Protein AF-A0A3M0RW94-F1 (afdb_monomer_lite)

Secondary structure (DSSP, 8-state):
-EEEEEEE-EEEEETTEEEEE-TT-EEE--TT---EEE-SS-EEEEEE--

Radius of gyration: 10.38 Å; chains: 1; bounding box: 28×14×26 Å

Sequence (50 aa):
ELYYVIEGTLTVTVDNKVYTAHPGDSVFFPKGAKIAFGSPDKMKAFYATY

Structure (mmCIF, N/CA/C/O backbone):
data_AF-A0A3M0RW94-F1
#
_entry.id   AF-A0A3M0RW94-F1
#
loop_
_atom_site.group_PDB
_atom_site.id
_atom_site.type_symbol
_atom_site.label_atom_id
_atom_site.label_alt_id
_atom_site.label_comp_id
_atom_site.label_asym_id
_atom_site.label_entity_id
_atom_site.label_seq_id
_atom_site.pdbx_PDB_ins_code
_atom_site.Cartn_x
_atom_site.Cartn_y
_atom_site.Cartn_z
_atom_site.occupancy
_atom_site.B_iso_or_equiv
_atom_site.auth_seq_id
_atom_site.auth_comp_id
_atom_site.auth_asym_id
_atom_site.auth_atom_id
_atom_site.pdbx_PDB_model_num
ATOM 1 N N . GLU A 1 1 ? -12.407 -0.574 0.254 1.00 94.31 1 GLU A N 1
ATOM 2 C CA . GLU A 1 1 ? -11.877 -0.332 -1.107 1.00 94.31 1 GLU A CA 1
ATOM 3 C C . GLU A 1 1 ? -10.904 -1.450 -1.489 1.00 94.31 1 GLU A C 1
ATOM 5 O O . GLU A 1 1 ? -10.415 -2.131 -0.590 1.00 94.31 1 GLU A O 1
ATOM 10 N N . LEU A 1 2 ? -10.680 -1.691 -2.782 1.00 96.88 2 LEU A N 1
ATOM 11 C CA . LEU A 1 2 ? -9.829 -2.763 -3.317 1.00 96.88 2 LEU A CA 1
ATOM 12 C C . LEU A 1 2 ? -8.775 -2.176 -4.262 1.00 96.88 2 LEU A C 1
ATOM 14 O O . LEU A 1 2 ? -9.116 -1.382 -5.139 1.00 96.88 2 LEU A O 1
ATOM 18 N N . TYR A 1 3 ? -7.528 -2.619 -4.111 1.00 97.88 3 TYR A N 1
ATOM 19 C CA . TYR A 1 3 ? -6.417 -2.306 -5.006 1.00 97.88 3 TYR A CA 1
ATOM 20 C C . TYR A 1 3 ? -5.899 -3.577 -5.674 1.00 97.88 3 TYR A C 1
ATOM 22 O O . TYR A 1 3 ? -5.676 -4.575 -4.993 1.00 97.88 3 TYR A O 1
ATOM 30 N N . TYR A 1 4 ? -5.660 -3.523 -6.982 1.00 98.44 4 TYR A N 1
ATOM 31 C CA . TYR A 1 4 ? -4.899 -4.538 -7.713 1.00 98.44 4 TYR A CA 1
ATOM 32 C C . TYR A 1 4 ? -3.633 -3.900 -8.271 1.00 98.44 4 TYR A C 1
ATOM 34 O O . TYR A 1 4 ? -3.715 -3.026 -9.139 1.00 98.44 4 TYR A O 1
ATOM 42 N N . VAL A 1 5 ? -2.472 -4.292 -7.749 1.00 98.44 5 VAL A N 1
ATOM 43 C CA . VAL A 1 5 ? -1.189 -3.670 -8.097 1.00 98.44 5 VAL A CA 1
ATOM 44 C C . VAL A 1 5 ? -0.759 -4.142 -9.486 1.00 98.44 5 VAL A C 1
ATOM 46 O O . VAL A 1 5 ? -0.712 -5.339 -9.759 1.00 98.44 5 VAL A O 1
ATOM 49 N N . ILE A 1 6 ? -0.433 -3.201 -10.372 1.00 98.44 6 ILE A N 1
ATOM 50 C CA . ILE A 1 6 ? 0.020 -3.491 -11.744 1.00 98.44 6 ILE A CA 1
ATOM 51 C C . ILE A 1 6 ? 1.476 -3.089 -11.985 1.00 98.44 6 ILE A C 1
ATOM 53 O O . ILE A 1 6 ? 2.082 -3.542 -12.951 1.00 98.44 6 ILE A O 1
ATOM 57 N N . GLU A 1 7 ? 2.051 -2.243 -11.128 1.00 98.44 7 GLU A N 1
ATOM 58 C CA . GLU A 1 7 ? 3.435 -1.789 -11.252 1.00 98.44 7 GLU A CA 1
ATOM 59 C C . GLU A 1 7 ? 3.984 -1.321 -9.899 1.00 98.44 7 GLU A C 1
ATOM 61 O O . GLU A 1 7 ? 3.304 -0.586 -9.181 1.00 98.44 7 GLU A O 1
ATOM 66 N N . GLY A 1 8 ? 5.230 -1.709 -9.605 1.00 98.12 8 GLY A N 1
ATOM 67 C CA . GLY A 1 8 ? 5.985 -1.305 -8.416 1.00 98.12 8 GLY A CA 1
ATOM 68 C C . GLY A 1 8 ? 5.382 -1.768 -7.090 1.00 98.12 8 GLY A C 1
ATOM 69 O O . GLY A 1 8 ? 4.781 -2.841 -7.047 1.00 98.12 8 GLY A O 1
ATOM 70 N N . THR A 1 9 ? 5.581 -1.004 -6.012 1.00 98.50 9 THR A N 1
ATOM 71 C CA . THR A 1 9 ? 5.380 -1.520 -4.648 1.00 98.50 9 THR A CA 1
ATOM 72 C C . THR A 1 9 ? 4.355 -0.709 -3.857 1.00 98.50 9 THR A C 1
ATOM 74 O O . THR A 1 9 ? 4.536 0.489 -3.640 1.00 98.50 9 THR A O 1
ATOM 77 N N . LEU A 1 10 ? 3.305 -1.362 -3.351 1.00 98.19 10 LEU A N 1
ATOM 78 C CA . LEU A 1 10 ? 2.381 -0.773 -2.377 1.00 98.19 10 LEU A CA 1
ATOM 79 C C . LEU A 1 10 ? 2.780 -1.208 -0.964 1.00 98.19 10 LEU A C 1
ATOM 81 O O . LEU A 1 10 ? 2.808 -2.403 -0.677 1.00 98.19 10 LEU A O 1
ATOM 85 N N . THR A 1 11 ? 3.020 -0.256 -0.063 1.00 98.31 11 THR A N 1
ATOM 86 C CA . THR A 1 11 ? 3.139 -0.538 1.371 1.00 98.31 11 THR A CA 1
ATOM 87 C C . THR A 1 11 ? 1.927 -0.021 2.133 1.00 98.31 11 THR A C 1
ATOM 89 O O . THR A 1 11 ? 1.391 1.053 1.854 1.00 98.31 11 THR A O 1
ATOM 92 N N . VAL A 1 12 ? 1.477 -0.809 3.104 1.00 97.31 12 VAL A N 1
ATOM 93 C CA . VAL A 1 12 ? 0.360 -0.470 3.983 1.00 97.31 12 VAL A CA 1
ATOM 94 C C . VAL A 1 12 ? 0.800 -0.677 5.417 1.00 97.31 12 VAL A C 1
ATOM 96 O O . VAL A 1 12 ? 1.139 -1.792 5.813 1.00 97.31 12 VAL A O 1
ATOM 99 N N . THR A 1 13 ? 0.756 0.384 6.209 1.00 97.75 13 THR A N 1
ATOM 100 C CA . THR A 1 13 ? 1.016 0.300 7.644 1.00 97.75 13 THR A CA 1
ATOM 101 C C . THR A 1 13 ? -0.298 0.152 8.400 1.00 97.75 13 THR A C 1
ATOM 103 O O . THR A 1 13 ? -1.183 1.000 8.274 1.00 97.75 13 THR A O 1
ATOM 106 N N . VAL A 1 14 ? -0.404 -0.909 9.202 1.00 95.38 14 VAL A N 1
ATOM 107 C CA . VAL A 1 14 ? -1.526 -1.196 10.109 1.00 95.38 14 VAL A CA 1
ATOM 108 C C . VAL A 1 14 ? -0.944 -1.565 11.467 1.00 95.38 14 VAL A C 1
ATOM 110 O O . V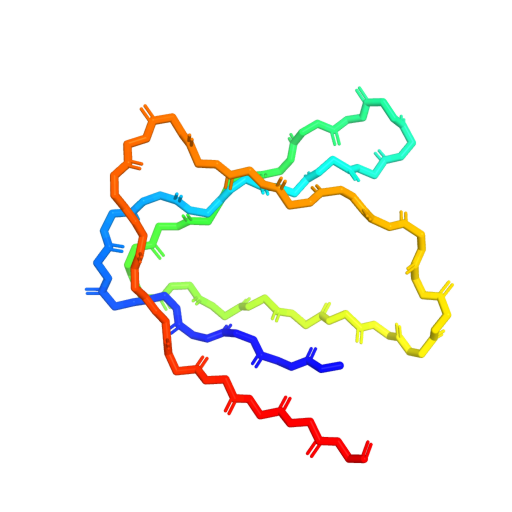AL A 1 14 ? -0.102 -2.457 11.536 1.00 95.38 14 VAL A O 1
ATOM 113 N N . ASP A 1 15 ? -1.348 -0.871 12.533 1.00 94.25 15 ASP A N 1
ATOM 114 C CA . ASP A 1 15 ? -0.889 -1.128 13.909 1.00 94.25 15 ASP A CA 1
ATOM 115 C C . ASP A 1 15 ? 0.644 -1.290 14.027 1.00 94.25 15 ASP A C 1
ATOM 117 O O . ASP A 1 15 ? 1.156 -2.264 14.576 1.00 94.25 15 ASP A O 1
ATOM 121 N N . ASN A 1 16 ? 1.393 -0.337 13.456 1.00 93.94 16 ASN A N 1
ATOM 122 C CA . ASN A 1 16 ? 2.866 -0.308 13.377 1.00 93.94 16 ASN A CA 1
ATOM 123 C C . ASN A 1 16 ? 3.525 -1.457 12.593 1.00 93.94 16 ASN A C 1
ATOM 125 O O . ASN A 1 16 ? 4.753 -1.551 12.561 1.00 93.94 16 ASN A O 1
ATOM 129 N N . LYS A 1 17 ? 2.747 -2.301 11.916 1.00 96.69 17 LYS A N 1
ATOM 130 C CA . LYS A 1 17 ? 3.261 -3.325 11.011 1.00 96.69 17 LYS A CA 1
ATOM 131 C C . LYS A 1 17 ? 3.082 -2.896 9.565 1.00 96.69 17 LYS A C 1
ATOM 133 O O . LYS A 1 17 ? 1.997 -2.493 9.156 1.00 96.69 17 LYS A O 1
ATOM 138 N N . VAL A 1 18 ? 4.151 -3.031 8.788 1.00 97.75 18 VAL A N 1
ATOM 139 C CA . VAL A 1 18 ? 4.138 -2.774 7.349 1.00 97.75 18 VAL A CA 1
ATOM 140 C C . VAL A 1 18 ? 3.848 -4.074 6.607 1.00 97.75 18 VAL A C 1
ATOM 142 O O . VAL A 1 18 ? 4.505 -5.092 6.830 1.00 97.75 18 VAL A O 1
ATOM 145 N N . TYR A 1 19 ? 2.861 -4.023 5.724 1.00 97.25 19 TYR A N 1
ATOM 146 C CA . TYR A 1 19 ? 2.562 -5.042 4.729 1.00 97.25 19 TYR A CA 1
ATOM 147 C C . TYR A 1 19 ? 2.959 -4.515 3.355 1.00 97.25 19 TYR A C 1
ATOM 149 O O . TYR A 1 19 ? 2.779 -3.330 3.078 1.00 97.25 19 TYR A O 1
ATOM 157 N N . THR A 1 20 ? 3.470 -5.393 2.499 1.00 98.12 20 THR A N 1
ATOM 158 C CA . THR A 1 20 ? 3.954 -5.030 1.165 1.00 98.12 20 THR A CA 1
ATOM 159 C C . THR A 1 20 ? 3.24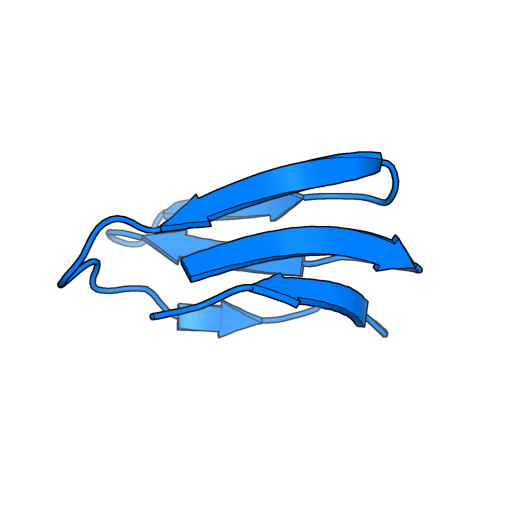4 -5.874 0.119 1.00 98.12 20 THR A C 1
ATOM 161 O O . THR A 1 20 ? 3.199 -7.095 0.254 1.00 98.12 20 THR A O 1
ATOM 164 N N . ALA A 1 21 ? 2.710 -5.218 -0.907 1.00 98.12 21 ALA A N 1
ATOM 165 C CA . ALA A 1 21 ? 2.075 -5.827 -2.067 1.00 98.12 21 ALA A CA 1
ATOM 166 C C . ALA A 1 21 ? 2.837 -5.453 -3.347 1.00 98.12 21 ALA A C 1
ATOM 168 O O . ALA A 1 21 ? 3.282 -4.311 -3.508 1.00 98.12 21 ALA A O 1
ATOM 169 N N . HIS A 1 22 ? 2.970 -6.421 -4.248 1.00 98.44 22 HIS A N 1
ATOM 170 C CA . HIS A 1 22 ? 3.709 -6.338 -5.509 1.00 98.44 22 HIS A CA 1
ATOM 171 C C . HIS A 1 22 ? 2.762 -6.524 -6.706 1.00 98.44 22 HIS A C 1
ATOM 173 O O . HIS A 1 22 ? 1.592 -6.863 -6.516 1.00 98.44 22 HIS A O 1
ATOM 179 N N . PRO A 1 23 ? 3.224 -6.320 -7.956 1.00 98.56 23 PRO A N 1
ATOM 180 C CA . PRO A 1 23 ? 2.372 -6.488 -9.126 1.00 98.56 23 PRO A CA 1
ATOM 181 C C . PRO A 1 23 ? 1.745 -7.886 -9.188 1.00 98.56 23 PRO A C 1
ATOM 183 O O . PRO A 1 23 ? 2.447 -8.890 -9.092 1.00 98.56 23 PRO A O 1
ATOM 186 N N . GLY A 1 24 ? 0.424 -7.935 -9.366 1.00 98.50 24 GLY A N 1
ATOM 187 C CA . GLY A 1 24 ? -0.382 -9.158 -9.312 1.00 98.50 24 GLY A CA 1
ATOM 188 C C . GLY A 1 24 ? -1.133 -9.359 -7.993 1.00 98.50 24 GLY A C 1
ATOM 189 O O . GLY A 1 24 ? -2.115 -10.103 -7.966 1.00 98.50 24 GLY A O 1
ATOM 190 N N . ASP A 1 25 ? -0.744 -8.669 -6.920 1.00 98.50 25 ASP A N 1
ATOM 191 C CA . ASP A 1 25 ? -1.431 -8.772 -5.637 1.00 98.50 25 ASP A CA 1
ATOM 192 C C . ASP A 1 25 ? -2.724 -7.949 -5.614 1.00 98.50 25 ASP A C 1
ATOM 194 O O . ASP A 1 25 ? -2.804 -6.823 -6.119 1.00 98.50 25 ASP A O 1
ATOM 198 N N . SER A 1 26 ? -3.738 -8.512 -4.955 1.00 98.12 26 SER A N 1
ATOM 199 C CA . SER A 1 26 ? -4.969 -7.812 -4.585 1.00 98.12 26 SER A CA 1
ATOM 200 C C . SER A 1 26 ? -4.962 -7.488 -3.096 1.00 98.12 26 SER A C 1
ATOM 202 O O . SER A 1 26 ? -4.758 -8.375 -2.269 1.00 98.12 26 SER A O 1
ATOM 204 N N . VAL A 1 27 ? -5.251 -6.236 -2.743 1.00 97.25 27 VAL A N 1
ATOM 205 C CA . VAL A 1 27 ? -5.338 -5.784 -1.351 1.00 97.25 27 VAL A CA 1
ATOM 206 C C . VAL A 1 27 ? -6.706 -5.172 -1.097 1.00 97.25 27 VAL A C 1
ATOM 208 O 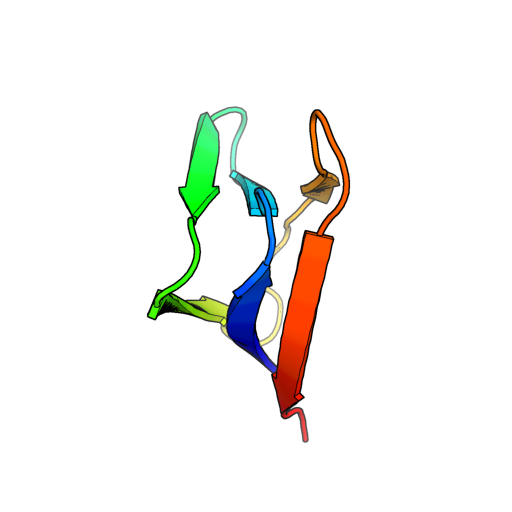O . VAL A 1 27 ? -7.099 -4.206 -1.751 1.00 97.25 27 VAL A O 1
ATOM 211 N N . PHE A 1 28 ? -7.440 -5.738 -0.141 1.00 96.75 28 PHE A N 1
ATOM 212 C CA 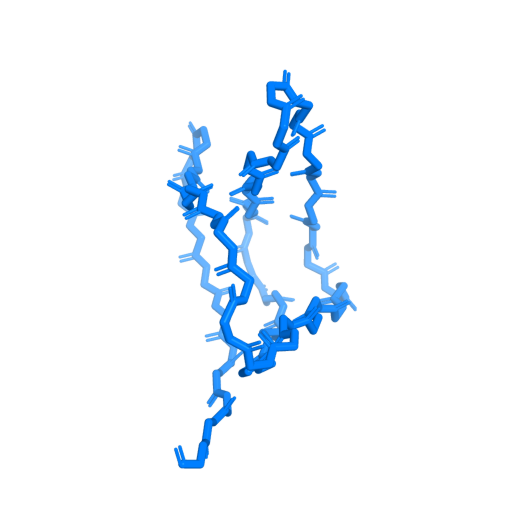. PHE A 1 28 ? -8.763 -5.268 0.256 1.00 96.75 28 PHE A CA 1
ATOM 213 C C . PHE A 1 28 ? -8.721 -4.599 1.629 1.00 96.75 28 PHE A C 1
ATOM 215 O O . PHE A 1 28 ? -8.229 -5.183 2.595 1.00 96.75 28 PHE A O 1
ATOM 222 N N . PHE A 1 29 ? -9.311 -3.409 1.727 1.00 95.12 29 PHE A N 1
ATOM 223 C CA . PHE A 1 29 ? -9.474 -2.681 2.982 1.00 95.12 29 PHE A CA 1
ATOM 224 C C . PHE A 1 29 ? -10.956 -2.621 3.380 1.00 95.12 29 PHE A C 1
ATOM 226 O O . PHE A 1 29 ? -11.763 -2.010 2.658 1.00 95.12 29 PHE A O 1
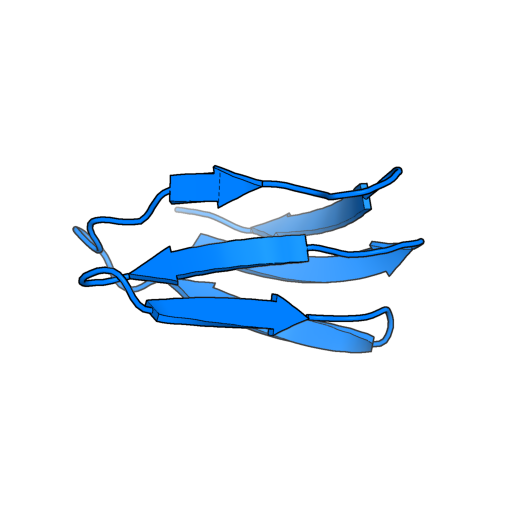ATOM 233 N N . PRO A 1 30 ? -11.335 -3.228 4.523 1.00 94.19 30 PRO A N 1
ATOM 234 C CA . PRO A 1 30 ? -12.672 -3.098 5.089 1.00 94.19 30 PRO A CA 1
ATOM 235 C C . PRO A 1 30 ? -13.026 -1.644 5.410 1.00 94.19 30 PRO A C 1
ATOM 237 O O . PRO A 1 30 ? -12.155 -0.802 5.639 1.00 94.19 30 PRO A O 1
ATOM 240 N N . LYS A 1 31 ? -14.328 -1.346 5.482 1.00 93.50 31 LYS A N 1
ATOM 241 C CA . LYS A 1 31 ? -14.803 -0.020 5.898 1.00 93.50 31 LYS A CA 1
ATOM 242 C C . LYS A 1 31 ? -14.226 0.346 7.266 1.00 93.50 31 LYS A C 1
ATOM 244 O O . LYS A 1 31 ? -14.337 -0.435 8.205 1.00 93.50 31 LYS A O 1
ATOM 249 N N . GLY A 1 32 ? -13.667 1.548 7.381 1.00 92.38 32 GLY A N 1
ATOM 250 C CA . GLY A 1 32 ? -13.135 2.058 8.646 1.00 92.38 32 GLY A CA 1
ATOM 251 C C . GLY A 1 32 ? -11.764 1.500 9.038 1.00 92.38 32 GLY A C 1
ATOM 252 O O . GLY A 1 32 ? -11.316 1.769 10.152 1.00 92.38 32 GLY A O 1
ATOM 253 N N . ALA A 1 33 ? -11.088 0.758 8.153 1.00 92.31 33 ALA A N 1
ATOM 254 C CA . ALA A 1 33 ? -9.703 0.364 8.374 1.00 92.31 33 ALA A CA 1
ATOM 255 C C . ALA A 1 33 ? -8.816 1.612 8.545 1.00 92.31 33 ALA A C 1
ATOM 257 O O . ALA A 1 33 ? -8.825 2.514 7.707 1.00 92.31 33 ALA A O 1
ATOM 258 N N . LYS A 1 34 ? -8.055 1.668 9.645 1.00 94.75 34 LYS A N 1
ATOM 259 C CA . LYS A 1 34 ? -7.071 2.727 9.897 1.00 94.75 34 LYS A CA 1
ATOM 260 C C . LYS A 1 34 ? -5.733 2.283 9.331 1.00 94.75 34 LYS A C 1
ATOM 262 O O . LYS A 1 34 ? -5.051 1.457 9.930 1.00 94.75 34 LYS A O 1
ATOM 267 N N . ILE A 1 35 ? -5.396 2.813 8.166 1.00 94.88 35 ILE A N 1
ATOM 268 C CA . ILE A 1 35 ? -4.206 2.427 7.413 1.00 94.88 35 ILE A CA 1
ATOM 269 C C . ILE A 1 35 ? -3.432 3.668 6.982 1.00 94.88 35 ILE A C 1
ATOM 271 O O . ILE A 1 35 ? -4.018 4.732 6.781 1.00 94.88 35 ILE A O 1
ATOM 275 N N . ALA A 1 36 ? -2.121 3.525 6.814 1.00 96.75 36 ALA A N 1
ATOM 276 C CA . ALA A 1 36 ? -1.300 4.510 6.121 1.00 96.75 36 ALA A CA 1
ATOM 277 C C . ALA A 1 36 ? -0.712 3.879 4.859 1.00 96.75 36 ALA A C 1
ATOM 279 O O . ALA A 1 36 ? -0.086 2.820 4.926 1.00 96.75 36 ALA A O 1
ATOM 280 N N . PHE A 1 37 ? -0.925 4.534 3.721 1.00 96.19 37 PHE A N 1
ATOM 281 C CA . PHE A 1 37 ? -0.363 4.127 2.440 1.00 96.19 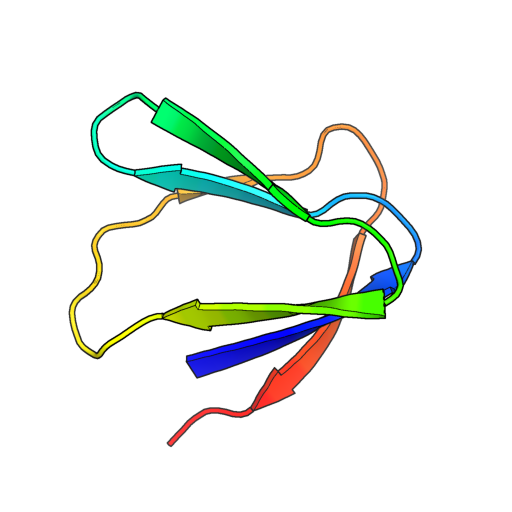37 PHE A CA 1
ATOM 282 C C . PHE A 1 37 ? 1.061 4.648 2.276 1.00 96.19 37 PHE A C 1
ATOM 284 O O . PHE A 1 37 ? 1.382 5.760 2.698 1.00 96.19 37 PHE A O 1
ATOM 291 N N . GLY A 1 38 ? 1.893 3.865 1.602 1.00 96.81 38 GLY A N 1
ATOM 292 C CA . GLY A 1 38 ? 3.226 4.266 1.199 1.00 96.81 38 GLY A CA 1
ATOM 293 C C . GLY A 1 38 ? 3.690 3.526 -0.047 1.00 96.81 38 GLY A C 1
ATOM 294 O O . GLY A 1 38 ? 3.050 2.596 -0.542 1.00 96.81 38 GLY A O 1
ATOM 295 N N . SER A 1 39 ? 4.832 3.967 -0.552 1.00 97.19 39 SER A N 1
ATOM 296 C CA . SER A 1 39 ? 5.596 3.255 -1.561 1.00 97.19 39 SER A CA 1
ATOM 297 C C . SER A 1 39 ? 7.064 3.653 -1.408 1.00 97.19 39 SER A C 1
ATOM 299 O O . SER A 1 39 ? 7.345 4.847 -1.270 1.00 97.19 39 SER A O 1
ATOM 301 N N . PRO A 1 40 ? 8.006 2.696 -1.380 1.00 95.94 40 PRO A N 1
ATOM 302 C CA . PRO A 1 40 ? 9.431 3.012 -1.437 1.00 95.94 40 PRO A CA 1
ATOM 303 C C . PRO A 1 40 ? 9.868 3.478 -2.838 1.00 95.94 40 PRO A C 1
ATOM 305 O O . PRO A 1 40 ? 10.967 4.008 -2.986 1.00 95.94 40 PRO A O 1
ATOM 308 N N . ASP A 1 41 ? 9.035 3.259 -3.860 1.00 94.19 41 ASP A N 1
ATOM 309 C CA . ASP A 1 41 ? 9.305 3.530 -5.268 1.00 94.19 41 ASP A CA 1
ATOM 310 C C . ASP A 1 41 ? 8.058 4.120 -5.968 1.00 94.19 41 ASP A C 1
ATOM 312 O O . ASP A 1 41 ? 7.343 4.945 -5.395 1.00 94.19 41 ASP A O 1
ATOM 316 N N . LYS A 1 42 ? 7.824 3.774 -7.242 1.00 94.56 42 LYS A N 1
ATOM 317 C CA . LYS A 1 42 ? 6.585 4.120 -7.952 1.00 94.56 42 LYS A CA 1
ATOM 318 C C . LYS A 1 42 ? 5.549 3.030 -7.709 1.00 94.56 42 LYS A C 1
ATOM 320 O O . LYS A 1 42 ? 5.884 1.859 -7.756 1.00 94.56 42 LYS A O 1
ATOM 325 N N . MET A 1 43 ? 4.275 3.387 -7.617 1.00 97.06 43 MET A N 1
ATOM 326 C CA . MET A 1 43 ? 3.187 2.409 -7.556 1.00 97.06 43 MET A CA 1
ATOM 327 C C . MET A 1 43 ? 2.087 2.774 -8.549 1.00 97.06 43 MET A C 1
ATOM 329 O O . MET A 1 43 ? 1.733 3.946 -8.692 1.00 97.06 43 MET A O 1
ATOM 333 N N . LYS A 1 44 ? 1.544 1.765 -9.238 1.00 98.00 44 LYS A N 1
ATOM 334 C CA . LYS A 1 44 ? 0.275 1.869 -9.967 1.00 98.00 44 LYS A CA 1
ATOM 335 C C . LYS A 1 44 ? -0.620 0.692 -9.626 1.00 98.00 44 LYS A C 1
ATOM 337 O O . LYS A 1 44 ? -0.166 -0.451 -9.553 1.00 98.00 44 LYS A O 1
ATOM 342 N N . ALA A 1 45 ? -1.908 0.972 -9.496 1.00 98.06 45 ALA A N 1
ATOM 343 C CA . ALA A 1 45 ? -2.918 -0.029 -9.215 1.00 98.06 45 ALA A CA 1
ATOM 344 C C . ALA A 1 45 ? -4.247 0.334 -9.879 1.00 98.06 45 ALA A C 1
ATOM 346 O O . ALA A 1 45 ? -4.567 1.514 -10.040 1.00 98.06 45 ALA A O 1
ATOM 347 N N . PHE A 1 46 ? -5.040 -0.682 -10.211 1.00 98.25 46 PHE A N 1
ATOM 348 C CA . PHE A 1 46 ? -6.475 -0.483 -10.379 1.00 98.25 46 PHE A CA 1
ATOM 349 C C . PHE A 1 46 ? -7.119 -0.328 -9.007 1.00 98.25 46 PHE A C 1
ATOM 351 O O . PHE A 1 46 ? -6.722 -0.996 -8.052 1.00 98.25 46 PHE A O 1
ATOM 358 N N . TYR A 1 47 ? -8.115 0.546 -8.927 1.00 96.94 47 TYR A N 1
ATOM 359 C CA . TYR A 1 47 ? -8.782 0.914 -7.690 1.00 96.94 47 TYR A CA 1
ATOM 360 C C . TYR A 1 47 ? -10.297 0.799 -7.847 1.00 96.94 47 TYR A C 1
ATOM 362 O O . TYR A 1 47 ? -10.856 1.297 -8.824 1.00 96.94 47 TYR A O 1
ATOM 370 N N . ALA A 1 48 ? -10.952 0.165 -6.875 1.00 97.31 48 ALA A N 1
ATOM 371 C CA . ALA A 1 48 ? -12.405 0.074 -6.792 1.00 97.31 48 ALA A CA 1
ATOM 372 C C . ALA A 1 48 ? -12.897 0.431 -5.382 1.00 97.31 48 ALA A C 1
ATOM 374 O O . ALA A 1 48 ? -12.386 -0.068 -4.374 1.00 97.31 48 ALA A O 1
ATOM 375 N N . THR A 1 49 ? -13.928 1.271 -5.311 1.00 94.12 49 THR A N 1
ATOM 376 C CA . THR A 1 49 ? -14.546 1.732 -4.060 1.00 94.12 49 THR A CA 1
ATOM 377 C C . THR A 1 49 ? -16.062 1.885 -4.215 1.00 94.12 49 THR A C 1
ATOM 379 O O . THR A 1 49 ? -16.574 1.697 -5.320 1.00 94.12 49 THR A O 1
ATOM 382 N N . TYR A 1 50 ? -16.769 2.169 -3.119 1.00 85.38 50 TYR A N 1
ATOM 383 C CA . TYR A 1 50 ? -18.225 2.350 -3.063 1.00 85.38 50 TYR A CA 1
ATOM 384 C C . TYR A 1 50 ? -18.607 3.628 -2.315 1.00 85.38 50 TYR A C 1
ATOM 386 O O . TYR A 1 50 ? -17.814 4.063 -1.447 1.00 85.38 50 TYR A O 1
#

Foldseek 3Di:
DKKAWQAAWKWKDAPNDIDIDHHRDMDDDDPPGDIDIDGPDDTDIDDDDD

pLDDT: mean 96.45, std 2.37, range [85.38, 98.56]

Organism: NCBI:txid84023

InterPro domains:
  IPR010424 Acetate kinase EutQ [PTHR36169] (1-50)
  IPR011051 RmlC-like cupin domain superfamily [SSF51182] (1-49)
  IPR013096 Cupin 2, conserved barrel [PF07883] (1-40)
  IPR014710 RmlC-like jelly roll fold [G3DSA:2.60.120.10] (1-50)